Protein AF-A0A7X3GZY2-F1 (afdb_monomer)

Structure (mmCIF, N/CA/C/O backbone):
data_AF-A0A7X3GZY2-F1
#
_entry.id   AF-A0A7X3GZY2-F1
#
loop_
_atom_site.group_PDB
_atom_site.id
_atom_site.type_symbol
_atom_site.label_atom_id
_atom_site.label_alt_id
_atom_site.label_comp_id
_atom_site.label_asym_id
_atom_site.label_entity_id
_atom_site.label_seq_id
_atom_site.pdbx_PDB_ins_code
_atom_site.Cartn_x
_atom_site.Cartn_y
_atom_site.Cartn_z
_atom_site.occupancy
_atom_site.B_iso_or_equiv
_atom_site.auth_seq_id
_atom_site.auth_comp_id
_atom_site.auth_asym_id
_atom_site.auth_atom_id
_atom_site.pdbx_PDB_model_num
ATOM 1 N N . MET A 1 1 ? 15.154 -4.151 -12.092 1.00 59.56 1 MET A N 1
ATOM 2 C CA . MET A 1 1 ? 13.701 -4.310 -12.410 1.00 59.56 1 MET A CA 1
ATOM 3 C C . MET A 1 1 ? 12.913 -3.617 -11.312 1.00 59.56 1 MET A C 1
ATOM 5 O O . MET A 1 1 ? 12.986 -4.059 -10.173 1.00 59.56 1 MET A O 1
ATOM 9 N N . THR A 1 2 ? 12.232 -2.513 -11.615 1.00 71.44 2 THR A N 1
ATOM 10 C CA . THR A 1 2 ? 11.483 -1.744 -10.610 1.00 71.44 2 THR A CA 1
ATOM 11 C C . THR A 1 2 ? 10.318 -2.578 -10.098 1.00 71.44 2 THR A C 1
ATOM 13 O O . THR A 1 2 ? 9.473 -2.984 -10.896 1.00 71.44 2 THR A O 1
ATOM 16 N N . ARG A 1 3 ? 10.282 -2.857 -8.789 1.00 83.38 3 ARG A N 1
ATOM 17 C CA . ARG A 1 3 ? 9.077 -3.425 -8.190 1.00 83.38 3 ARG A CA 1
ATOM 18 C C . ARG A 1 3 ? 8.045 -2.336 -7.940 1.00 83.38 3 ARG A C 1
ATOM 20 O O . ARG A 1 3 ? 8.413 -1.250 -7.502 1.00 83.38 3 ARG A O 1
ATOM 27 N N . THR A 1 4 ? 6.784 -2.651 -8.201 1.00 88.56 4 THR A N 1
ATOM 28 C CA . THR A 1 4 ? 5.629 -1.774 -8.012 1.00 88.56 4 THR A CA 1
ATOM 29 C C . THR A 1 4 ? 4.642 -2.429 -7.060 1.00 88.56 4 THR A C 1
ATOM 31 O O . THR A 1 4 ? 4.178 -3.543 -7.305 1.00 88.56 4 THR A O 1
ATOM 34 N N . ALA A 1 5 ? 4.286 -1.718 -5.993 1.00 91.50 5 ALA A N 1
ATOM 35 C CA . ALA A 1 5 ? 3.301 -2.166 -5.016 1.00 91.50 5 ALA A CA 1
ATOM 36 C C . ALA A 1 5 ? 2.033 -1.309 -5.087 1.00 91.50 5 ALA A C 1
ATOM 38 O O . ALA A 1 5 ? 2.083 -0.102 -5.312 1.00 91.50 5 ALA A O 1
ATOM 39 N N . ARG A 1 6 ? 0.876 -1.934 -4.869 1.00 92.62 6 ARG A N 1
ATOM 40 C CA . ARG A 1 6 ? -0.431 -1.278 -4.850 1.00 92.62 6 ARG A CA 1
ATOM 41 C C . ARG A 1 6 ? -1.119 -1.507 -3.515 1.00 92.62 6 ARG A C 1
ATOM 43 O O . ARG A 1 6 ? -1.171 -2.625 -3.015 1.00 92.62 6 ARG A O 1
ATOM 50 N N . VAL A 1 7 ? -1.691 -0.439 -2.972 1.00 94.88 7 VAL A N 1
ATOM 51 C CA . VAL A 1 7 ? -2.520 -0.490 -1.769 1.00 94.88 7 VAL A CA 1
ATOM 52 C C . VAL A 1 7 ? -3.968 -0.780 -2.164 1.00 94.88 7 VAL A C 1
ATOM 54 O O . VAL A 1 7 ? -4.538 -0.089 -3.012 1.00 94.88 7 VAL A O 1
ATOM 57 N N . GLU A 1 8 ? -4.563 -1.804 -1.560 1.00 93.81 8 GLU A N 1
ATOM 58 C CA . GLU A 1 8 ? -5.958 -2.185 -1.772 1.00 93.81 8 GLU A CA 1
ATOM 59 C C . GLU A 1 8 ? -6.736 -2.205 -0.449 1.00 93.81 8 GLU A C 1
ATOM 61 O O . GLU A 1 8 ? -6.256 -2.779 0.532 1.00 93.81 8 GLU A O 1
ATOM 66 N N . PRO A 1 9 ? -7.949 -1.623 -0.400 1.00 92.69 9 PRO A N 1
ATOM 67 C CA . PRO A 1 9 ? -8.792 -1.694 0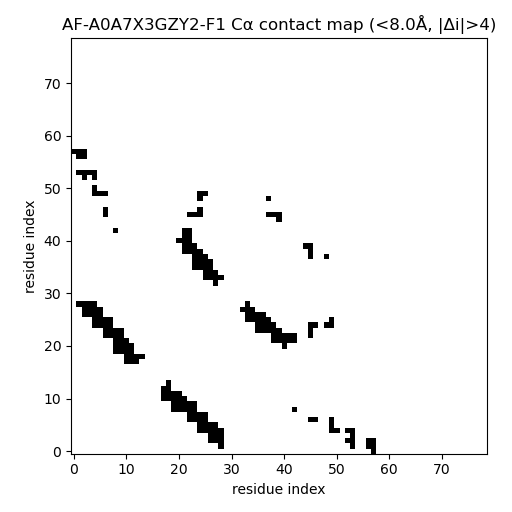.783 1.00 92.69 9 PRO A CA 1
ATOM 68 C C . PRO A 1 9 ? -9.364 -3.101 0.947 1.00 92.69 9 PRO A C 1
ATOM 70 O O . PRO A 1 9 ? -9.901 -3.695 0.006 1.00 92.69 9 PRO A O 1
ATOM 73 N N . ILE A 1 10 ? -9.309 -3.604 2.171 1.00 90.56 10 ILE A N 1
ATOM 74 C CA . ILE A 1 10 ? -9.949 -4.843 2.589 1.00 90.56 10 ILE A CA 1
ATOM 75 C C . ILE A 1 10 ? -11.374 -4.486 2.973 1.00 90.56 10 ILE A C 1
ATOM 77 O O . ILE A 1 10 ? -11.620 -3.730 3.911 1.00 90.56 10 ILE A O 1
ATOM 81 N N . LYS A 1 11 ? -12.313 -4.998 2.187 1.00 89.38 11 LYS A N 1
ATOM 82 C CA . LYS A 1 11 ? -13.739 -4.764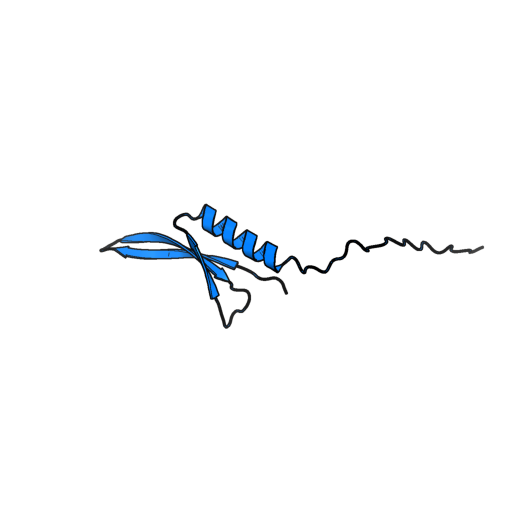 2.368 1.00 89.38 11 LYS A CA 1
ATOM 83 C C . LYS A 1 11 ? -14.312 -5.949 3.121 1.00 89.38 11 LYS A C 1
ATOM 85 O O . LYS A 1 11 ? -14.139 -7.085 2.688 1.00 89.38 11 LYS A O 1
ATOM 90 N N . GLU A 1 12 ? -14.978 -5.673 4.228 1.00 84.12 12 GLU A N 1
ATOM 91 C CA . GLU A 1 12 ? -15.788 -6.649 4.937 1.00 84.12 12 GLU A CA 1
ATOM 92 C C . GLU A 1 12 ? -17.264 -6.319 4.717 1.00 84.12 12 GLU A C 1
ATOM 94 O O . GLU A 1 12 ? -17.717 -5.196 4.958 1.00 84.12 12 GLU A O 1
ATOM 99 N N . GLU A 1 13 ? -18.003 -7.303 4.216 1.00 84.31 13 GLU A N 1
ATOM 100 C CA . GLU A 1 13 ? -19.455 -7.241 4.092 1.00 84.31 13 GLU A CA 1
ATOM 101 C C . GLU A 1 13 ? -20.057 -7.539 5.467 1.00 84.31 13 GLU A C 1
ATOM 103 O O . GLU A 1 13 ? -19.983 -8.672 5.952 1.00 84.31 13 GLU A O 1
ATOM 108 N N . ARG A 1 14 ? -20.633 -6.522 6.118 1.00 77.75 14 ARG A N 1
ATOM 109 C CA . ARG A 1 14 ? -21.434 -6.719 7.333 1.00 77.75 14 ARG A CA 1
ATOM 110 C C . ARG A 1 14 ? -22.855 -6.253 7.082 1.00 77.75 14 ARG A C 1
ATOM 112 O O . ARG A 1 14 ? -23.084 -5.066 6.858 1.00 77.75 14 ARG A O 1
ATOM 119 N N . ASP A 1 15 ? -23.776 -7.209 7.140 1.00 80.56 15 ASP A N 1
ATOM 12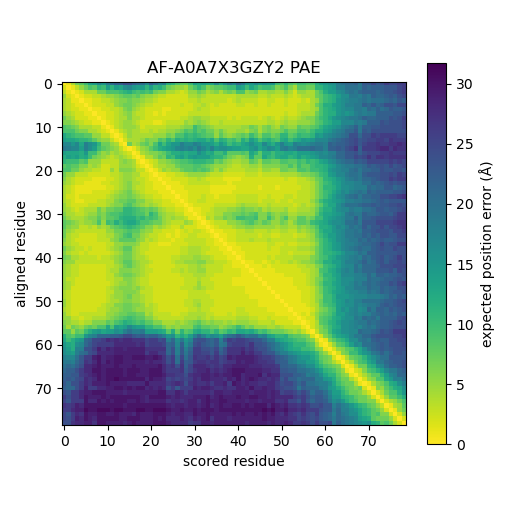0 C CA . ASP A 1 15 ? -25.214 -7.019 6.961 1.00 80.56 15 ASP A CA 1
ATOM 121 C C . ASP A 1 15 ? -25.535 -6.280 5.642 1.00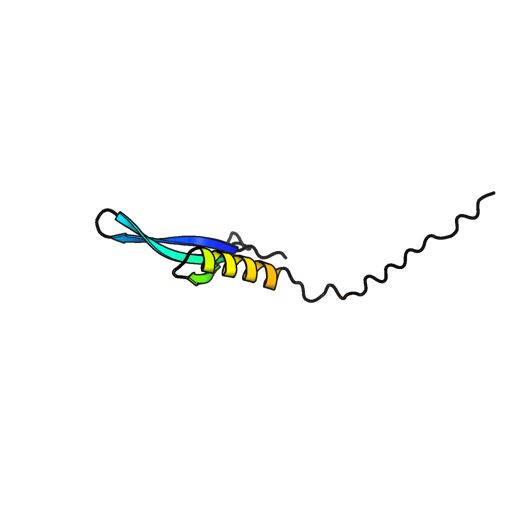 80.56 15 ASP A C 1
ATOM 123 O O . ASP A 1 15 ? -25.518 -6.896 4.580 1.00 80.56 15 ASP A O 1
ATOM 127 N N . ASP A 1 16 ? -25.744 -4.962 5.701 1.0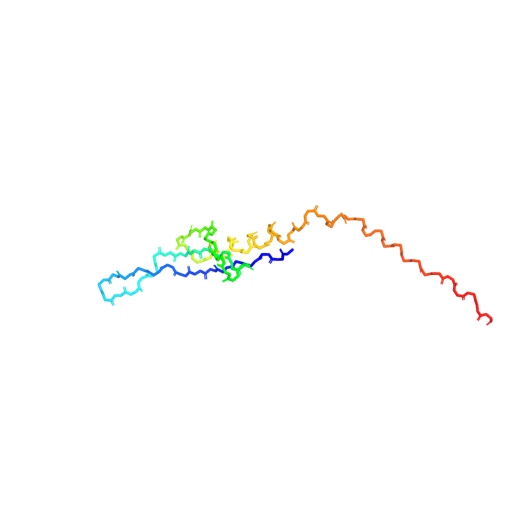0 81.06 16 ASP A N 1
ATOM 128 C CA . ASP A 1 16 ? -26.113 -4.077 4.583 1.00 81.06 16 ASP A CA 1
ATOM 129 C C . ASP A 1 16 ? -25.050 -2.986 4.305 1.00 81.06 16 ASP A C 1
ATOM 131 O O . ASP A 1 16 ? -25.334 -1.941 3.715 1.00 81.06 16 ASP A O 1
ATOM 135 N N . SER A 1 17 ? -23.809 -3.153 4.776 1.00 76.56 17 SER A N 1
ATOM 136 C CA . SER A 1 17 ? -22.741 -2.156 4.609 1.00 76.56 17 SER A CA 1
ATOM 137 C C . SER A 1 17 ? -21.381 -2.766 4.275 1.00 76.56 17 SER A C 1
ATOM 139 O O . SER A 1 17 ? -20.955 -3.767 4.848 1.00 76.56 17 SER A O 1
ATOM 141 N N . ILE A 1 18 ? -20.671 -2.103 3.356 1.00 80.94 18 ILE A N 1
ATOM 142 C CA . ILE A 1 18 ? -19.269 -2.382 3.037 1.00 80.94 18 ILE A CA 1
ATOM 143 C C . ILE A 1 18 ? -18.405 -1.551 3.982 1.00 80.94 18 ILE A C 1
ATOM 145 O O . ILE A 1 18 ? -18.282 -0.335 3.809 1.00 80.94 18 ILE A O 1
ATOM 149 N N . LEU A 1 19 ? -17.808 -2.201 4.978 1.00 84.38 19 LEU A N 1
ATOM 150 C CA . LEU A 1 19 ? -16.860 -1.564 5.888 1.00 84.38 19 LEU A CA 1
ATOM 151 C C . LEU A 1 19 ? -15.438 -1.839 5.400 1.00 84.38 19 LEU A C 1
ATOM 153 O O . LEU A 1 19 ? -15.099 -2.967 5.046 1.00 84.38 19 LEU A O 1
ATOM 157 N N . VAL A 1 20 ? -14.594 -0.808 5.373 1.00 87.25 20 VAL A N 1
ATOM 158 C CA . VAL A 1 20 ? -13.156 -1.008 5.172 1.00 87.25 20 VAL A CA 1
ATOM 159 C C . VAL A 1 20 ? -12.592 -1.517 6.494 1.00 87.25 20 VAL A C 1
ATOM 161 O O . VAL A 1 20 ? -12.518 -0.761 7.460 1.00 87.25 20 VAL A O 1
ATOM 164 N N . SER A 1 21 ? -12.261 -2.806 6.549 1.00 87.75 21 SER A N 1
ATOM 165 C CA . SER A 1 21 ? -11.698 -3.463 7.734 1.00 87.75 21 SER A CA 1
ATOM 166 C C . SER A 1 21 ? -10.175 -3.349 7.809 1.00 87.75 21 SER A C 1
ATOM 168 O O . SER A 1 21 ? -9.590 -3.666 8.838 1.00 87.75 21 SER A O 1
ATOM 170 N N . GLY A 1 22 ? -9.533 -2.881 6.737 1.00 92.75 22 GLY A N 1
ATOM 171 C CA . GLY A 1 22 ? -8.105 -2.599 6.693 1.00 92.75 22 GLY A CA 1
ATOM 172 C C . GLY A 1 22 ? -7.616 -2.367 5.270 1.00 92.75 22 GLY A C 1
ATOM 173 O O . GLY A 1 22 ? -8.402 -2.166 4.344 1.00 92.75 22 GLY A O 1
ATOM 174 N N . TRP A 1 23 ? -6.306 -2.433 5.089 1.00 95.38 23 TRP A N 1
ATOM 175 C CA . TRP A 1 23 ? -5.601 -2.189 3.839 1.00 95.38 23 TRP A CA 1
ATOM 176 C C . TRP A 1 23 ? -4.516 -3.239 3.641 1.00 95.38 23 TRP A C 1
ATOM 178 O O . TRP A 1 23 ? -3.807 -3.601 4.577 1.00 95.38 23 TRP A O 1
ATOM 188 N N . ARG A 1 24 ? -4.365 -3.740 2.419 1.00 95.19 24 ARG A N 1
ATOM 189 C CA . ARG A 1 24 ? -3.276 -4.649 2.051 1.00 95.19 24 ARG A CA 1
ATOM 190 C C . ARG A 1 24 ? -2.377 -4.013 1.009 1.00 95.19 24 ARG A C 1
ATOM 192 O O . ARG A 1 24 ? -2.845 -3.282 0.140 1.00 95.19 24 ARG A O 1
ATOM 199 N N . VAL A 1 25 ? -1.095 -4.325 1.088 1.00 95.25 25 VAL A N 1
ATOM 200 C CA . VAL A 1 25 ? -0.091 -3.965 0.093 1.00 95.25 25 VAL A CA 1
ATOM 201 C C . VAL A 1 25 ? 0.161 -5.192 -0.766 1.00 95.25 25 VAL A C 1
ATOM 203 O O . VAL A 1 25 ? 0.542 -6.242 -0.252 1.00 95.25 25 VAL A O 1
ATOM 206 N N . VAL A 1 26 ? -0.059 -5.066 -2.069 1.00 93.75 26 VAL A N 1
ATOM 207 C CA . VAL A 1 26 ? 0.121 -6.146 -3.041 1.00 93.75 26 VAL A CA 1
ATOM 208 C C . VAL A 1 26 ? 1.213 -5.744 -4.020 1.00 93.75 26 VAL A C 1
ATOM 210 O O . VAL A 1 26 ? 1.115 -4.704 -4.668 1.00 93.75 26 VAL A O 1
ATOM 213 N N . ASP A 1 27 ? 2.251 -6.563 -4.129 1.00 92.44 27 ASP A N 1
ATOM 214 C CA . ASP A 1 27 ? 3.242 -6.471 -5.191 1.00 92.44 27 ASP A CA 1
ATOM 215 C C . ASP A 1 27 ? 2.567 -6.823 -6.516 1.00 92.44 27 ASP A C 1
ATOM 217 O O . ASP A 1 27 ? 2.087 -7.939 -6.702 1.00 92.44 27 ASP A O 1
ATOM 221 N N . VAL A 1 28 ? 2.502 -5.851 -7.420 1.00 91.62 28 VAL A N 1
ATOM 222 C CA . VAL A 1 28 ? 1.917 -5.980 -8.764 1.00 91.62 28 VAL A CA 1
ATOM 223 C C . VAL A 1 28 ? 2.988 -5.837 -9.844 1.00 91.62 28 VAL A C 1
ATOM 225 O O . VAL A 1 28 ? 2.682 -5.562 -11.003 1.00 91.62 28 VAL A O 1
ATOM 228 N N . SER A 1 29 ? 4.252 -6.025 -9.457 1.00 88.25 29 SER A N 1
ATOM 229 C CA . SER A 1 29 ? 5.403 -6.029 -10.360 1.00 88.25 29 SER A CA 1
ATOM 230 C C . SER A 1 29 ? 5.277 -7.078 -11.456 1.00 88.25 29 SER A C 1
ATOM 232 O O . SER A 1 29 ? 5.656 -6.824 -12.597 1.00 88.25 29 SER A O 1
ATOM 234 N N . ASP A 1 30 ? 4.747 -8.252 -11.105 1.00 85.44 30 ASP A N 1
ATOM 235 C CA . ASP A 1 30 ? 4.391 -9.286 -12.064 1.00 85.44 30 ASP A CA 1
ATOM 236 C C . ASP A 1 30 ? 2.862 -9.345 -12.224 1.00 85.44 30 ASP A C 1
ATOM 238 O O . ASP A 1 30 ? 2.147 -9.617 -11.256 1.00 85.44 30 ASP A O 1
ATOM 242 N N . PRO A 1 31 ? 2.327 -9.113 -13.435 1.00 82.56 31 PRO A N 1
ATOM 243 C CA . PRO A 1 31 ? 0.885 -9.129 -13.661 1.00 82.56 31 PRO A CA 1
ATOM 244 C C . PRO A 1 31 ? 0.270 -10.536 -13.581 1.00 82.56 31 PRO A C 1
ATOM 246 O O . PRO A 1 31 ? -0.951 -10.650 -13.489 1.00 82.56 31 PRO A O 1
ATOM 249 N N . ASN A 1 32 ? 1.078 -11.600 -13.629 1.00 87.94 32 ASN A N 1
ATOM 250 C CA . ASN A 1 32 ? 0.613 -12.989 -13.571 1.00 87.94 32 ASN A CA 1
ATOM 251 C C . ASN A 1 32 ? 0.701 -13.582 -12.153 1.00 87.94 32 ASN A C 1
ATOM 253 O O . ASN A 1 32 ? 0.081 -14.612 -11.886 1.00 87.94 32 ASN A O 1
ATOM 257 N N . GLY A 1 33 ? 1.443 -12.942 -11.250 1.00 85.06 33 GLY A N 1
ATOM 258 C CA . GLY A 1 33 ? 1.689 -13.399 -9.888 1.00 85.06 33 GLY A CA 1
ATOM 259 C C . GLY A 1 33 ? 1.675 -12.262 -8.870 1.00 85.06 33 GLY A C 1
ATOM 260 O O . GLY A 1 33 ? 2.698 -12.045 -8.221 1.00 85.06 33 GLY A O 1
ATOM 261 N N . PRO A 1 34 ? 0.542 -11.556 -8.691 1.00 88.75 34 PRO A N 1
ATOM 262 C CA . PRO A 1 34 ? 0.425 -10.568 -7.631 1.00 88.75 34 PRO A CA 1
ATOM 263 C C . PRO A 1 34 ? 0.606 -11.234 -6.262 1.00 88.75 34 PRO A C 1
ATOM 265 O O . PRO A 1 34 ? -0.032 -12.249 -5.966 1.00 88.75 34 PRO A O 1
ATOM 268 N N . ALA A 1 35 ? 1.462 -10.658 -5.420 1.00 90.38 35 ALA A N 1
ATOM 269 C CA . ALA A 1 35 ? 1.805 -11.216 -4.113 1.00 90.38 35 ALA A CA 1
ATOM 270 C C . ALA A 1 35 ? 1.472 -10.232 -2.988 1.00 90.38 35 ALA A C 1
ATOM 272 O O . ALA A 1 35 ? 1.874 -9.074 -3.025 1.00 90.38 35 ALA A O 1
ATOM 273 N N . GLU A 1 36 ? 0.746 -10.681 -1.962 1.00 93.69 36 GLU A N 1
ATOM 274 C CA . GLU A 1 36 ? 0.502 -9.853 -0.776 1.00 93.69 36 GLU A CA 1
ATOM 275 C C . GLU A 1 36 ? 1.810 -9.686 0.014 1.00 93.69 36 GLU A C 1
ATOM 277 O O . GLU A 1 36 ? 2.440 -10.667 0.409 1.00 93.69 36 GLU A O 1
ATOM 282 N N . VAL A 1 37 ? 2.222 -8.434 0.217 1.00 91.69 37 VAL A N 1
ATOM 283 C CA . VAL A 1 37 ? 3.445 -8.054 0.935 1.00 91.69 37 VAL A CA 1
ATOM 284 C C . VAL A 1 37 ? 3.145 -7.844 2.415 1.00 91.69 37 VAL A C 1
ATOM 286 O O . VAL A 1 37 ? 3.878 -8.331 3.275 1.00 91.69 37 VAL A O 1
ATOM 289 N N . SER A 1 38 ? 2.077 -7.100 2.718 1.00 92.69 38 SER A N 1
ATOM 290 C CA . SER A 1 38 ? 1.696 -6.753 4.088 1.00 92.69 38 SER A CA 1
ATOM 291 C C . SER A 1 38 ? 0.224 -6.354 4.209 1.00 92.69 38 SER A C 1
ATOM 293 O O . SER A 1 38 ? -0.446 -6.042 3.222 1.00 92.69 38 SER A O 1
ATOM 295 N N . ARG A 1 39 ? -0.273 -6.334 5.451 1.00 94.06 39 ARG A N 1
ATOM 296 C CA . ARG A 1 39 ? -1.610 -5.866 5.826 1.00 94.06 39 ARG A CA 1
ATOM 297 C C . ARG A 1 39 ? -1.503 -4.858 6.971 1.00 94.06 39 ARG A C 1
ATOM 299 O O . ARG A 1 39 ? -0.721 -5.066 7.893 1.00 94.06 39 ARG A O 1
ATOM 306 N N . HIS A 1 40 ? -2.305 -3.805 6.903 1.00 94.81 40 HIS A N 1
ATOM 307 C CA . HIS A 1 40 ? -2.353 -2.696 7.850 1.00 94.81 40 HIS A CA 1
ATOM 308 C C . HIS A 1 40 ? -3.804 -2.330 8.155 1.00 94.81 40 HIS A C 1
ATOM 310 O O . HIS A 1 40 ? -4.678 -2.489 7.306 1.00 94.81 40 HIS A O 1
ATOM 316 N N . ASP A 1 41 ? -4.066 -1.802 9.344 1.00 92.06 41 ASP A N 1
ATOM 317 C CA . ASP A 1 41 ? -5.404 -1.330 9.711 1.00 92.06 41 ASP A CA 1
ATOM 318 C C . ASP A 1 41 ? -5.710 0.042 9.082 1.00 92.06 41 ASP A C 1
ATOM 320 O O . ASP A 1 41 ? -6.849 0.331 8.716 1.00 92.06 41 ASP A O 1
ATOM 324 N N . ASN A 1 42 ? -4.678 0.873 8.887 1.00 93.44 42 ASN A N 1
ATOM 325 C CA . ASN A 1 42 ? -4.798 2.247 8.404 1.00 93.44 42 ASN A CA 1
ATOM 326 C C . ASN A 1 42 ? -4.251 2.425 6.977 1.00 93.44 42 ASN A C 1
ATOM 328 O O . ASN A 1 42 ? -3.213 1.873 6.613 1.00 93.44 42 ASN A O 1
ATOM 332 N N . GLU A 1 43 ? -4.921 3.273 6.191 1.00 92.38 43 GLU A N 1
ATOM 333 C CA . GLU A 1 43 ? -4.497 3.657 4.835 1.00 92.38 43 GLU A CA 1
ATOM 334 C C . GLU A 1 43 ? -3.084 4.272 4.789 1.00 92.38 43 GLU A C 1
ATOM 336 O O . GLU A 1 43 ? -2.268 3.789 4.001 1.00 92.38 43 GLU A O 1
ATOM 341 N N . PRO A 1 44 ? -2.740 5.291 5.613 1.00 93.81 44 PRO A N 1
ATOM 342 C CA . PRO A 1 44 ? -1.423 5.924 5.534 1.00 93.81 44 PRO A CA 1
ATOM 343 C C . PRO A 1 44 ? -0.280 4.937 5.787 1.00 93.81 44 PRO A C 1
ATOM 345 O O . PRO A 1 44 ? 0.702 4.954 5.050 1.00 93.81 44 PRO A O 1
ATOM 348 N N . GLU A 1 45 ? -0.437 4.022 6.747 1.00 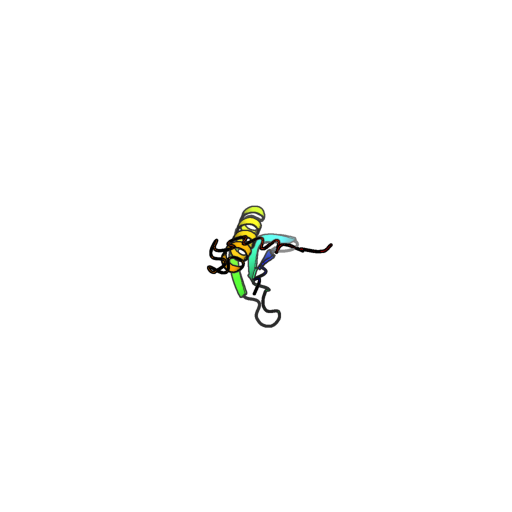93.44 45 GLU A N 1
ATOM 349 C CA . GLU A 1 45 ? 0.575 2.999 7.035 1.00 93.44 45 GLU A CA 1
ATOM 350 C C . GLU A 1 45 ? 0.788 2.054 5.846 1.00 93.44 45 GLU A C 1
ATOM 352 O O . GLU A 1 45 ? 1.926 1.724 5.508 1.00 93.44 45 GLU A O 1
ATOM 357 N N . ALA A 1 46 ? -0.290 1.658 5.160 1.00 94.12 46 ALA A N 1
ATOM 358 C CA . ALA A 1 46 ? -0.193 0.826 3.964 1.00 94.12 46 ALA A CA 1
ATOM 359 C C . ALA A 1 46 ? 0.500 1.556 2.801 1.00 94.12 46 ALA A C 1
ATOM 361 O O . ALA A 1 46 ? 1.287 0.948 2.074 1.00 94.12 46 ALA A O 1
ATOM 362 N N . ILE A 1 47 ? 0.246 2.858 2.631 1.00 92.81 47 ILE A N 1
ATOM 363 C CA . ILE A 1 47 ? 0.908 3.684 1.608 1.00 92.81 47 ILE A CA 1
ATOM 364 C C . ILE A 1 47 ? 2.407 3.796 1.891 1.00 92.81 47 ILE A C 1
ATOM 366 O O . ILE A 1 47 ? 3.224 3.627 0.982 1.00 92.81 47 ILE A O 1
ATOM 370 N N . GLU A 1 48 ? 2.784 4.058 3.143 1.00 93.38 48 GLU A N 1
ATOM 371 C CA . GLU A 1 48 ? 4.189 4.121 3.547 1.00 93.38 48 GLU A CA 1
ATOM 372 C C . GLU A 1 48 ? 4.897 2.780 3.327 1.00 93.38 48 GLU A C 1
ATOM 374 O O . GLU A 1 48 ? 6.005 2.751 2.783 1.00 93.38 48 GLU A O 1
ATOM 379 N N . ALA A 1 49 ? 4.239 1.670 3.669 1.00 92.06 49 ALA A N 1
ATOM 380 C CA . ALA A 1 49 ? 4.760 0.326 3.445 1.00 92.06 49 ALA A CA 1
ATOM 381 C C . ALA A 1 49 ? 4.953 0.013 1.952 1.00 92.06 49 ALA A C 1
ATOM 383 O O . ALA A 1 49 ? 6.021 -0.469 1.569 1.00 92.06 49 ALA A O 1
ATOM 384 N N . ALA A 1 50 ? 3.974 0.342 1.101 1.00 91.50 50 ALA A N 1
ATOM 385 C CA . ALA A 1 50 ? 4.079 0.176 -0.349 1.00 91.50 50 ALA A CA 1
ATOM 386 C C . ALA A 1 50 ? 5.273 0.956 -0.913 1.00 91.50 50 ALA A C 1
ATOM 388 O O . ALA A 1 50 ? 6.138 0.383 -1.574 1.00 91.50 50 ALA A O 1
ATOM 389 N N . ARG A 1 51 ? 5.391 2.240 -0.558 1.00 89.94 51 ARG A N 1
ATOM 390 C CA . ARG A 1 51 ? 6.487 3.099 -1.024 1.00 89.94 51 ARG A CA 1
ATOM 391 C C . ARG A 1 51 ? 7.853 2.606 -0.550 1.00 89.94 51 ARG A C 1
ATOM 393 O O . ARG A 1 51 ? 8.835 2.689 -1.289 1.00 89.94 51 ARG A O 1
ATOM 400 N N . ASN A 1 52 ? 7.937 2.109 0.684 1.00 89.81 52 ASN A N 1
ATOM 401 C CA . ASN A 1 52 ? 9.173 1.549 1.219 1.00 89.81 52 ASN A CA 1
ATOM 402 C C . ASN A 1 52 ? 9.565 0.255 0.492 1.00 89.81 52 ASN A C 1
ATOM 404 O O . ASN A 1 52 ? 10.736 0.075 0.173 1.00 89.81 52 ASN A O 1
ATOM 408 N N . PHE A 1 53 ? 8.600 -0.610 0.169 1.00 87.62 53 PHE A N 1
ATOM 409 C CA . PHE A 1 53 ? 8.838 -1.829 -0.607 1.00 87.62 53 PHE A CA 1
ATOM 410 C C . PHE A 1 53 ? 9.379 -1.520 -2.010 1.00 87.62 53 PHE A C 1
ATOM 412 O O . PHE A 1 53 ? 10.378 -2.108 -2.441 1.00 87.62 53 PHE A O 1
ATOM 419 N N . GLU A 1 54 ? 8.771 -0.549 -2.697 1.00 88.12 54 GLU A N 1
ATOM 420 C CA . GLU A 1 54 ? 9.240 -0.078 -4.003 1.00 88.12 54 GLU A CA 1
ATOM 421 C C . GLU A 1 54 ? 10.657 0.489 -3.900 1.00 88.12 54 GLU A C 1
ATOM 423 O O . GLU A 1 54 ? 11.528 0.106 -4.673 1.00 88.12 54 GLU A O 1
ATOM 428 N N . ARG A 1 55 ? 10.935 1.339 -2.903 1.00 84.88 55 ARG A N 1
ATOM 429 C CA . ARG A 1 55 ? 12.266 1.927 -2.692 1.00 84.88 55 ARG A CA 1
ATOM 430 C C . ARG A 1 55 ? 13.325 0.873 -2.376 1.00 84.88 55 ARG A C 1
ATOM 432 O O . ARG A 1 55 ? 14.398 0.904 -2.965 1.00 84.88 55 ARG A O 1
ATOM 439 N N . ALA A 1 56 ? 13.016 -0.058 -1.478 1.00 80.56 56 ALA A N 1
ATOM 440 C CA . ALA A 1 56 ? 13.926 -1.118 -1.058 1.00 80.56 56 ALA A CA 1
ATOM 441 C C . ALA A 1 56 ? 14.297 -2.052 -2.213 1.00 80.56 56 ALA A C 1
ATOM 443 O O . ALA A 1 56 ? 15.412 -2.562 -2.242 1.00 80.56 56 ALA A O 1
ATOM 444 N N . THR A 1 57 ? 13.386 -2.251 -3.170 1.00 72.19 57 THR A N 1
ATOM 445 C CA . THR A 1 57 ? 13.651 -3.110 -4.332 1.00 72.19 57 THR A CA 1
ATOM 446 C C . THR A 1 57 ? 14.104 -2.339 -5.573 1.00 72.19 57 THR A C 1
ATOM 448 O O . THR A 1 57 ? 14.701 -2.923 -6.472 1.00 72.19 57 THR A O 1
ATOM 451 N N . SER A 1 58 ? 13.839 -1.032 -5.633 1.00 66.25 58 SER A N 1
ATOM 452 C CA . SER A 1 58 ? 14.351 -0.131 -6.670 1.00 66.25 58 SER A CA 1
ATOM 453 C C . SER A 1 58 ? 15.802 0.272 -6.417 1.00 66.25 58 SER A C 1
ATOM 455 O O . SER A 1 58 ? 16.480 0.685 -7.355 1.00 66.25 58 SER A O 1
ATOM 457 N N . SER A 1 59 ? 16.286 0.161 -5.179 1.00 55.31 59 SER A N 1
ATOM 458 C CA . SER A 1 59 ? 17.713 0.194 -4.882 1.00 55.31 59 SER A CA 1
ATOM 459 C C . SER A 1 59 ? 18.347 -1.115 -5.344 1.00 55.31 59 SER A C 1
ATOM 461 O O . SER A 1 59 ? 18.517 -2.048 -4.565 1.00 55.31 59 SER A O 1
ATOM 463 N N . GLU A 1 60 ? 18.717 -1.188 -6.620 1.00 52.84 60 GLU A N 1
ATOM 464 C CA . GLU A 1 60 ? 19.835 -2.042 -7.014 1.00 52.84 60 GLU A CA 1
ATOM 465 C C . GLU A 1 60 ? 21.040 -1.660 -6.122 1.00 52.84 60 GLU A C 1
ATOM 467 O O . GLU A 1 60 ? 21.432 -0.491 -6.112 1.00 52.84 60 GLU A O 1
ATOM 472 N N . PRO A 1 61 ? 21.614 -2.583 -5.323 1.00 48.44 61 PRO A N 1
ATOM 473 C CA . PRO A 1 61 ? 22.786 -2.313 -4.485 1.00 48.44 61 PRO A CA 1
ATOM 474 C C . PRO A 1 61 ? 24.078 -2.240 -5.322 1.00 48.44 61 PRO A C 1
ATOM 476 O O . PRO A 1 61 ? 25.072 -2.869 -4.978 1.00 48.44 61 PRO A O 1
ATOM 479 N N . GLY A 1 62 ? 24.051 -1.526 -6.450 1.00 46.69 62 GLY A N 1
ATOM 480 C CA . GLY A 1 62 ? 25.123 -1.559 -7.449 1.00 46.69 62 GLY A CA 1
ATOM 481 C C . GLY A 1 62 ? 25.217 -0.333 -8.353 1.00 46.69 62 GLY A C 1
ATOM 482 O O . GLY A 1 62 ? 25.787 -0.426 -9.432 1.00 46.69 62 GLY A O 1
ATOM 483 N N . SER A 1 63 ? 24.677 0.816 -7.950 1.00 44.84 63 SER A N 1
ATOM 484 C CA . SER A 1 63 ? 25.267 2.075 -8.412 1.00 44.84 63 SER A CA 1
ATOM 485 C C . SER A 1 63 ? 26.321 2.455 -7.387 1.00 44.84 63 SER A C 1
ATOM 487 O O . SER A 1 63 ? 26.069 3.256 -6.485 1.00 44.84 63 SER A O 1
ATOM 489 N N . ASP A 1 64 ? 27.464 1.774 -7.469 1.00 47.94 64 ASP A N 1
ATOM 490 C CA . ASP A 1 64 ? 28.716 2.274 -6.921 1.00 47.94 64 ASP A CA 1
ATOM 491 C C . ASP A 1 64 ? 28.816 3.781 -7.224 1.00 47.94 64 ASP A C 1
ATOM 493 O O . ASP A 1 64 ? 28.484 4.206 -8.336 1.00 47.94 64 ASP A O 1
ATOM 497 N N . PRO A 1 65 ? 29.229 4.619 -6.262 1.00 48.59 65 PRO A N 1
ATOM 498 C CA . PRO A 1 65 ? 29.493 6.033 -6.492 1.00 48.59 65 PRO A CA 1
ATOM 499 C C . PRO A 1 65 ? 30.800 6.244 -7.282 1.00 48.59 65 PRO A C 1
ATOM 501 O O . PRO A 1 65 ? 31.515 7.204 -7.023 1.00 48.59 65 PRO A O 1
ATOM 504 N N . ASP A 1 66 ? 31.097 5.368 -8.239 1.00 49.34 66 ASP A N 1
ATOM 505 C CA . ASP A 1 66 ? 32.192 5.484 -9.200 1.00 49.34 66 ASP A CA 1
ATOM 506 C C . ASP A 1 66 ? 31.595 5.923 -10.545 1.00 49.34 66 ASP A C 1
ATOM 508 O O . ASP A 1 66 ? 31.791 5.320 -11.597 1.00 49.34 66 ASP A O 1
ATOM 512 N N . ASP A 1 67 ? 30.803 6.995 -10.500 1.00 48.75 67 ASP A N 1
ATOM 513 C CA . ASP A 1 67 ? 30.763 7.914 -11.627 1.00 48.75 67 ASP A CA 1
ATOM 514 C C . ASP A 1 67 ? 31.912 8.896 -11.382 1.00 48.75 67 ASP A C 1
ATOM 516 O O . ASP A 1 67 ? 31.739 10.026 -10.911 1.00 48.75 67 ASP A O 1
ATOM 520 N N . ASP A 1 68 ? 33.124 8.387 -11.608 1.00 53.50 68 ASP A N 1
ATOM 521 C CA . ASP A 1 68 ? 34.256 9.221 -11.955 1.00 53.50 68 ASP A CA 1
ATOM 522 C C . ASP A 1 68 ? 33.800 10.003 -13.186 1.00 53.50 68 ASP A C 1
ATOM 524 O O . ASP A 1 68 ? 33.806 9.508 -14.314 1.00 53.50 68 ASP A O 1
ATOM 528 N N . GLN A 1 69 ? 33.307 11.216 -12.948 1.00 59.66 69 GLN A N 1
ATOM 529 C CA . GLN A 1 69 ? 33.028 12.213 -13.969 1.00 59.66 69 GLN A CA 1
ATOM 530 C C . GLN A 1 69 ? 34.368 12.639 -14.588 1.00 59.66 69 GLN A C 1
ATOM 532 O O . GLN A 1 69 ? 34.817 13.777 -14.429 1.00 59.66 69 GLN A O 1
ATOM 537 N N . ASP A 1 70 ? 35.018 11.721 -15.299 1.00 55.06 70 ASP A N 1
ATOM 538 C CA . ASP A 1 70 ? 36.091 11.997 -16.237 1.00 55.06 70 ASP A CA 1
ATOM 539 C C . ASP A 1 70 ? 35.456 12.652 -17.461 1.00 55.06 70 ASP A C 1
ATOM 541 O O . ASP A 1 70 ? 35.184 12.057 -18.506 1.00 55.06 70 ASP A O 1
ATOM 545 N N . TYR A 1 71 ? 35.175 13.938 -17.288 1.00 54.06 71 TYR A N 1
ATOM 546 C CA . TYR A 1 71 ? 34.869 14.864 -18.357 1.00 54.06 71 TYR A CA 1
ATOM 547 C C . TYR A 1 71 ? 36.149 15.056 -19.186 1.00 54.06 71 TYR A C 1
ATOM 549 O O . TYR A 1 71 ? 36.847 16.063 -19.057 1.00 54.06 71 TYR A O 1
ATOM 557 N N . ASP A 1 72 ? 36.480 14.078 -20.034 1.00 56.88 72 ASP A N 1
ATOM 558 C CA . ASP A 1 72 ? 37.510 14.207 -21.067 1.00 56.88 72 ASP A CA 1
ATOM 559 C C . ASP A 1 72 ? 36.982 15.166 -22.146 1.00 56.88 72 ASP A C 1
ATOM 561 O O . ASP A 1 72 ? 36.445 14.791 -23.189 1.00 56.88 72 ASP A O 1
ATOM 565 N N . SER A 1 73 ? 37.063 16.465 -21.855 1.00 59.53 73 SER A N 1
ATOM 566 C CA . SER A 1 73 ? 37.056 17.486 -22.898 1.00 59.53 73 SER A CA 1
ATOM 567 C C . SER A 1 73 ? 38.423 17.485 -23.562 1.00 59.53 73 SER A C 1
ATOM 569 O O . SER A 1 73 ? 39.258 18.354 -23.306 1.00 59.53 73 SER A O 1
ATOM 571 N N . GLY A 1 74 ? 38.629 16.478 -24.410 1.00 51.81 74 GLY A N 1
ATOM 572 C CA . GLY A 1 74 ? 39.735 16.404 -25.341 1.00 51.81 74 GLY A CA 1
ATOM 573 C C . GLY A 1 74 ? 39.866 17.708 -26.122 1.00 51.81 74 GLY A C 1
ATOM 574 O O . GLY A 1 74 ? 38.953 18.166 -26.811 1.00 51.81 74 GLY A O 1
ATOM 575 N N . GLU A 1 75 ? 41.041 18.299 -25.966 1.00 58.25 75 GLU A N 1
ATOM 576 C CA . GLU A 1 75 ? 41.641 19.328 -26.795 1.00 58.25 75 GLU A CA 1
ATOM 577 C C . GLU A 1 75 ? 41.279 19.155 -28.283 1.00 58.25 75 GLU A C 1
ATOM 579 O O . GLU A 1 75 ? 41.725 18.212 -28.937 1.00 5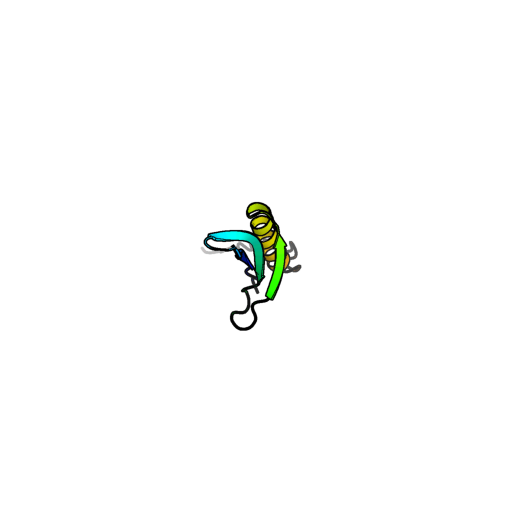8.25 75 GLU A O 1
ATOM 584 N N . ILE A 1 76 ? 40.519 20.099 -28.853 1.00 52.88 76 ILE A N 1
ATOM 585 C CA . ILE A 1 76 ? 40.469 20.276 -30.307 1.00 52.88 76 ILE A CA 1
ATOM 586 C C . ILE A 1 76 ? 41.485 21.353 -30.694 1.00 52.88 76 ILE A C 1
ATOM 588 O O . ILE A 1 76 ? 41.209 22.548 -30.784 1.00 52.88 76 ILE A O 1
ATOM 592 N N . SER A 1 77 ? 42.723 20.904 -30.886 1.00 58.66 77 SER A N 1
ATOM 593 C CA . SER A 1 77 ? 43.712 21.623 -31.684 1.00 58.66 77 SER A CA 1
ATOM 594 C C . SER A 1 77 ? 43.165 21.772 -33.109 1.00 58.66 77 SER A C 1
ATOM 596 O O . SER A 1 77 ? 42.904 20.777 -33.786 1.00 58.66 77 SER A O 1
ATOM 598 N N . GLY A 1 78 ? 42.963 23.010 -33.572 1.00 56.78 78 GLY A N 1
ATOM 599 C CA . GLY A 1 78 ? 42.264 23.255 -34.834 1.00 56.78 78 GLY A CA 1
ATOM 600 C C . GLY A 1 78 ? 42.362 24.670 -35.405 1.00 56.78 78 GLY A C 1
ATOM 601 O O . GLY A 1 78 ? 41.325 25.261 -35.670 1.00 56.78 78 GLY A O 1
ATOM 602 N N . ARG A 1 79 ? 43.600 25.108 -35.682 1.00 43.81 79 ARG A N 1
ATOM 603 C CA . ARG A 1 79 ? 44.017 26.080 -36.721 1.00 43.81 79 ARG A CA 1
ATOM 604 C C . ARG A 1 79 ? 43.777 27.581 -36.526 1.00 43.81 79 ARG A C 1
ATOM 606 O O . ARG A 1 79 ? 42.618 28.028 -36.446 1.00 43.81 79 ARG A O 1
#

Organism: NCBI:txi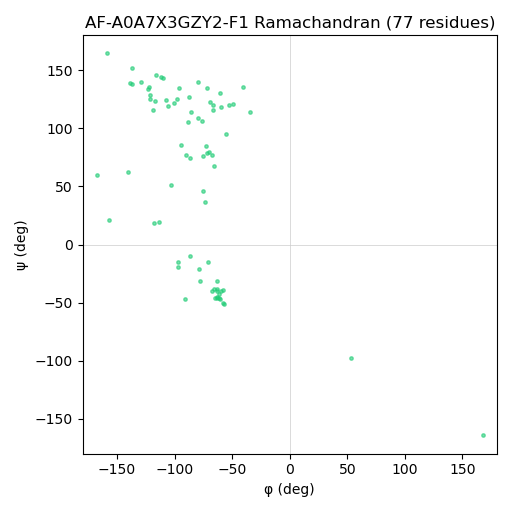d2684210

Nearest PDB structures (foldseek):
  1xhx-assembly3_C  TM=4.929E-01  e=1.220E+00  Salasvirus phi29
  2pyj-assembly2_B  TM=5.075E-01  e=1.377E+00  Salasvirus phi29
  2pzs-assembly3_C  TM=5.044E-01  e=1.652E+00  Salasvirus phi29
  2pzs-assembly4_D  TM=5.008E-01  e=2.105E+00  Salasvirus phi29
  1r8x-assembly1_B-2  TM=3.132E-01  e=8.492E+00  Mus musculus

Mean predicted aligned error: 12.13 Å

Solvent-accessible surface area (backbone atoms only — not comparable to full-atom values): 4911 Å² total; per-residue (Å²): 123,75,43,43,50,45,74,44,78,37,73,40,86,51,99,93,44,82,41,77,73,20,20,31,20,29,35,53,59,43,90,91,61,67,39,82,76,49,76,33,74,43,66,70,61,22,51,53,51,27,53,47,53,23,51,65,49,52,52,63,97,72,77,66,92,74,73,74,81,74,76,79,78,71,82,78,86,78,133

Radius of gyration: 22.58 Å; Cα contacts (8 Å, |Δi|>4): 109; chains: 1; bounding box: 70×40×46 Å

Foldseek 3Di:
DQWAKDKDFDWDDDDPDTDRQWIWIWTCSDVVDIHTDDIGRDPVVNVVVRVVVRVVVVPPVPPDVPPPVPPPPDDDPDD

Secondary structure (DSSP,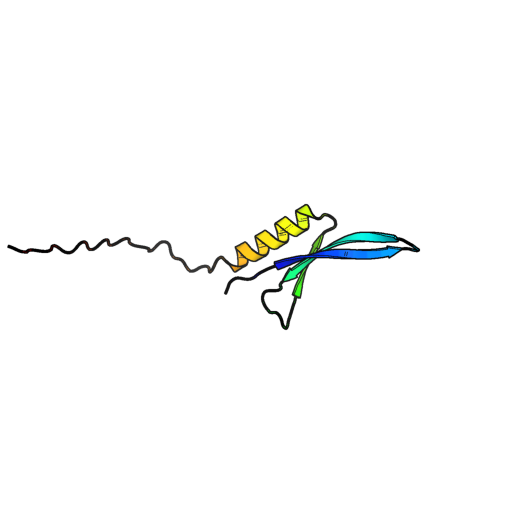 8-state):
----EEEEEEEEEETTEEEEEEEEEEE-SSTT--EEEEEESSHHHHHHHHHHHHHHHH--TT--S--------------

Sequence (79 aa):
MTRTARVEPIKEERDDSILVSGWRVVDVSDPNGPAEVSRHDNEPEAIEAARNFERATSSEPGSDPDDDQDYDSGEISGR

pLDDT: mean 78.44, std 16.99, range [43.81, 95.38]